Protein AF-A0A6H5GMT5-F1 (afdb_monomer_lite)

Structure (mmCIF, N/CA/C/O backbone):
data_AF-A0A6H5GMT5-F1
#
_entry.id   AF-A0A6H5GMT5-F1
#
loop_
_atom_site.group_PDB
_atom_site.id
_atom_site.type_symbol
_atom_site.label_atom_id
_atom_site.label_alt_id
_atom_site.label_comp_id
_atom_site.label_asym_id
_atom_site.label_entity_id
_atom_site.label_seq_id
_atom_site.pdbx_PDB_ins_code
_atom_site.Cartn_x
_atom_site.Cartn_y
_atom_site.Cartn_z
_atom_site.occupancy
_atom_site.B_iso_or_equiv
_atom_site.auth_seq_id
_atom_site.auth_comp_id
_atom_site.auth_asym_id
_atom_site.auth_atom_id
_atom_site.pdbx_PDB_model_num
ATOM 1 N N . MET A 1 1 ? 1.469 -3.043 -34.389 1.00 47.59 1 MET A N 1
ATOM 2 C CA . MET A 1 1 ? 0.231 -2.882 -33.605 1.00 47.59 1 MET A CA 1
ATOM 3 C C . MET A 1 1 ? -0.701 -4.024 -33.965 1.00 47.59 1 MET A C 1
ATOM 5 O O . MET A 1 1 ? -0.963 -4.166 -35.153 1.00 47.59 1 MET A O 1
ATOM 9 N N . PRO A 1 2 ? -1.105 -4.883 -33.019 1.00 49.75 2 PRO A N 1
ATOM 10 C CA . PRO A 1 2 ? -2.251 -5.768 -33.198 1.00 49.75 2 PRO A CA 1
ATOM 11 C C . PRO A 1 2 ? -3.494 -5.229 -32.464 1.00 49.75 2 PRO A C 1
ATOM 13 O O . PRO A 1 2 ? -3.384 -4.706 -31.357 1.00 49.75 2 PRO A O 1
ATOM 16 N N . ASP A 1 3 ? -4.644 -5.344 -33.127 1.00 41.81 3 ASP A N 1
ATOM 17 C CA . ASP A 1 3 ? -5.964 -4.835 -32.738 1.00 41.81 3 ASP A CA 1
ATOM 18 C C . ASP A 1 3 ? -6.585 -5.563 -31.532 1.00 41.81 3 ASP A C 1
ATOM 20 O O . ASP A 1 3 ? -6.566 -6.793 -31.451 1.00 41.81 3 ASP A O 1
ATOM 24 N N . SER A 1 4 ? -7.215 -4.798 -30.635 1.00 51.12 4 SER A N 1
ATOM 25 C CA . SER A 1 4 ? -8.078 -5.309 -29.560 1.00 51.12 4 SER A CA 1
ATOM 26 C C . SER A 1 4 ? -9.496 -5.586 -30.084 1.00 51.12 4 SER A C 1
ATOM 28 O O . SER A 1 4 ? -10.070 -4.714 -30.742 1.00 51.12 4 SER A O 1
ATOM 30 N N . PRO A 1 5 ? -10.123 -6.739 -29.779 1.00 55.88 5 PRO A N 1
ATOM 31 C CA . PRO A 1 5 ? -11.509 -6.981 -30.151 1.00 55.88 5 PRO A CA 1
ATOM 32 C C . PRO A 1 5 ? -12.461 -6.214 -29.226 1.00 55.88 5 PRO A C 1
ATOM 34 O O . PRO A 1 5 ? -12.438 -6.366 -28.005 1.00 55.88 5 PRO A O 1
ATOM 37 N N . VAL A 1 6 ? -13.339 -5.414 -29.831 1.00 50.62 6 VAL A N 1
ATOM 38 C CA . VAL A 1 6 ? -14.529 -4.870 -29.177 1.00 50.62 6 VAL A CA 1
ATOM 39 C C . VAL A 1 6 ? -15.575 -5.986 -29.084 1.00 50.62 6 VAL A C 1
ATOM 41 O O . VAL A 1 6 ? -15.997 -6.540 -30.097 1.00 50.62 6 VAL A O 1
ATOM 44 N N . SER A 1 7 ? -15.999 -6.337 -27.874 1.00 42.19 7 SER A N 1
ATOM 45 C CA . SER A 1 7 ? -17.214 -7.124 -27.659 1.00 42.19 7 SER A CA 1
ATOM 46 C C . SER A 1 7 ? -17.953 -6.527 -26.477 1.00 42.19 7 SER A C 1
ATOM 48 O O . SER A 1 7 ? -17.527 -6.644 -25.332 1.00 42.19 7 SER A O 1
ATOM 50 N N . GLY A 1 8 ? -19.033 -5.817 -26.790 1.00 46.25 8 GLY A N 1
ATOM 51 C CA . GLY A 1 8 ? -19.923 -5.239 -25.803 1.00 46.25 8 GLY A CA 1
ATOM 52 C C . GLY A 1 8 ? -20.865 -6.280 -25.209 1.00 46.25 8 GLY A C 1
ATOM 53 O O . GLY A 1 8 ? -21.468 -7.074 -25.927 1.00 46.25 8 GLY A O 1
ATOM 54 N N . SER A 1 9 ? -21.058 -6.179 -23.901 1.00 43.22 9 SER A N 1
ATOM 55 C CA . SER A 1 9 ? -22.304 -6.518 -23.223 1.00 43.22 9 SER A CA 1
ATOM 56 C C . SER A 1 9 ? -22.409 -5.638 -21.982 1.00 43.22 9 SER A C 1
ATOM 58 O O . SER A 1 9 ? -21.528 -5.638 -21.126 1.00 43.22 9 SER A O 1
ATOM 60 N N . GLN A 1 10 ? -23.465 -4.830 -21.946 1.00 50.28 10 GLN A N 1
ATOM 61 C CA . GLN A 1 10 ? -23.899 -4.042 -20.799 1.00 50.28 10 GLN A CA 1
ATOM 62 C C . GLN A 1 10 ? -24.094 -4.937 -19.573 1.00 50.28 10 GLN A C 1
ATOM 64 O O . GLN A 1 10 ? -24.980 -5.783 -19.572 1.00 50.28 10 GLN A O 1
ATOM 69 N N . GLU A 1 11 ? -23.348 -4.656 -18.513 1.00 43.97 11 GLU A N 1
ATOM 70 C CA . GLU A 1 11 ? -23.750 -4.950 -17.140 1.00 43.97 11 GLU A CA 1
ATOM 71 C C . GLU A 1 11 ? -23.956 -3.582 -16.468 1.00 43.97 11 GLU A C 1
ATOM 73 O O . GLU A 1 11 ? -23.027 -2.761 -16.467 1.00 43.97 11 GLU A O 1
ATOM 78 N N . PRO A 1 12 ? -25.153 -3.250 -15.951 1.00 47.12 12 PRO A N 1
ATOM 79 C CA . PRO A 1 12 ? -25.282 -2.085 -15.093 1.00 47.12 12 PRO A CA 1
ATOM 80 C C . PRO A 1 12 ? -24.414 -2.351 -13.862 1.00 47.12 12 PRO A C 1
ATOM 82 O O . PRO A 1 12 ? -24.651 -3.308 -13.133 1.00 47.12 12 PRO A O 1
ATOM 85 N N . ARG A 1 13 ? -23.394 -1.520 -13.629 1.00 45.81 13 ARG A N 1
ATOM 86 C CA . ARG A 1 13 ? -22.602 -1.538 -12.392 1.00 45.81 13 ARG A CA 1
ATOM 87 C C . ARG A 1 13 ? -23.497 -1.147 -11.211 1.00 45.81 13 ARG A C 1
ATOM 89 O O . ARG A 1 13 ? -23.441 -0.026 -10.723 1.00 45.81 13 ARG A O 1
ATOM 96 N N . SER A 1 14 ? -24.352 -2.056 -10.760 1.00 53.12 14 SER A N 1
ATOM 97 C CA . SER A 1 14 ? -25.117 -1.939 -9.524 1.00 53.12 14 SER A CA 1
ATOM 98 C C . SER A 1 14 ? -24.295 -2.515 -8.377 1.00 53.12 14 SER A C 1
ATOM 100 O O . SER A 1 14 ? -24.644 -3.543 -7.808 1.00 53.12 14 SER A O 1
ATOM 102 N N . GLN A 1 15 ? -23.179 -1.865 -8.062 1.00 51.62 15 GLN A N 1
ATOM 103 C CA . GLN A 1 15 ? -22.446 -2.077 -6.816 1.00 51.62 15 GLN A CA 1
ATOM 104 C C . GLN A 1 15 ? -21.905 -0.726 -6.331 1.00 51.62 15 GLN A C 1
ATOM 106 O O . GLN A 1 15 ? -20.709 -0.534 -6.146 1.00 51.62 15 GLN A O 1
ATOM 111 N N . LEU A 1 16 ? -22.809 0.235 -6.089 1.00 51.28 16 LEU A N 1
ATOM 112 C CA . LEU A 1 16 ? -22.618 1.038 -4.885 1.00 51.28 16 LEU A CA 1
ATOM 113 C C . LEU A 1 16 ? -22.746 0.033 -3.740 1.00 51.28 16 LEU A C 1
ATOM 115 O O . LEU A 1 16 ? -23.853 -0.408 -3.430 1.00 51.28 16 LEU A O 1
ATOM 119 N N . GLY A 1 17 ? -21.613 -0.399 -3.181 1.00 52.88 17 GLY A N 1
ATOM 120 C CA . GLY A 1 17 ? -21.615 -1.109 -1.909 1.00 52.88 17 GLY A CA 1
ATOM 121 C C . GLY A 1 17 ? -22.490 -0.332 -0.934 1.00 52.88 17 GLY A C 1
ATOM 122 O O . GLY A 1 17 ? -22.488 0.901 -0.960 1.00 52.88 17 GLY A O 1
ATOM 123 N N . VAL A 1 18 ? -23.289 -1.049 -0.142 1.00 57.00 18 VAL A N 1
ATOM 124 C CA . VAL A 1 18 ? -24.108 -0.457 0.918 1.00 57.00 18 VAL A CA 1
ATOM 125 C C . VAL A 1 18 ? -23.189 0.446 1.726 1.00 57.00 18 VAL A C 1
ATOM 127 O O . VAL A 1 18 ? -22.321 -0.040 2.450 1.00 57.00 18 VAL A O 1
ATOM 130 N N . MET A 1 19 ? -23.312 1.757 1.523 1.00 60.56 19 MET A N 1
ATOM 131 C CA . MET A 1 19 ? -22.512 2.716 2.258 1.00 60.56 19 MET A CA 1
ATOM 132 C C . MET A 1 19 ? -22.901 2.543 3.718 1.00 60.56 19 MET A C 1
ATOM 134 O O . MET A 1 19 ? -24.045 2.759 4.103 1.00 60.56 19 MET A O 1
ATOM 138 N N . THR A 1 20 ? -21.964 2.044 4.519 1.00 67.50 20 THR A N 1
ATOM 139 C CA . THR A 1 20 ? -22.172 1.790 5.951 1.00 67.50 20 THR A CA 1
ATOM 140 C C . THR A 1 20 ? -22.184 3.088 6.755 1.00 67.50 20 THR A C 1
ATOM 142 O O . THR A 1 20 ? -22.515 3.086 7.936 1.00 67.50 20 THR A O 1
ATOM 145 N N . SER A 1 21 ? -21.837 4.203 6.108 1.00 62.50 21 SER A N 1
ATOM 146 C CA . SER A 1 21 ? -22.000 5.547 6.637 1.00 62.50 21 SER A CA 1
ATOM 147 C C . SER A 1 21 ? -23.363 6.096 6.211 1.00 62.50 21 SER A C 1
ATOM 149 O O . SER A 1 21 ? -23.694 6.003 5.026 1.00 62.50 21 SER A O 1
ATOM 151 N N . PRO A 1 22 ? -24.142 6.686 7.135 1.00 75.56 22 PRO A N 1
ATOM 152 C CA . PRO A 1 22 ? -25.310 7.479 6.777 1.00 75.56 22 PRO A CA 1
ATOM 153 C C . PRO A 1 22 ? -24.956 8.497 5.680 1.00 75.56 22 PRO A C 1
ATOM 155 O O . PRO A 1 22 ? -23.816 8.981 5.663 1.00 75.56 22 PRO A O 1
ATOM 158 N N . PRO A 1 23 ? -25.892 8.845 4.777 1.00 68.19 23 PRO A N 1
ATOM 159 C CA . PRO A 1 23 ? -25.692 9.954 3.855 1.00 68.19 23 PRO A CA 1
ATOM 160 C C . PRO A 1 23 ? -25.284 11.182 4.665 1.00 68.19 23 PRO A C 1
ATOM 162 O O . PRO A 1 23 ? -25.975 11.554 5.613 1.00 68.19 23 PRO A O 1
ATOM 165 N N . ARG A 1 24 ? -24.141 11.784 4.335 1.00 67.06 24 ARG A N 1
ATOM 166 C CA . ARG A 1 24 ? -23.791 13.083 4.903 1.00 67.06 24 ARG A CA 1
ATOM 167 C C . ARG A 1 24 ? -24.759 14.086 4.286 1.00 67.06 24 ARG A C 1
ATOM 169 O O . ARG A 1 24 ? -24.677 14.337 3.085 1.00 67.06 24 ARG A O 1
ATOM 176 N N . GLU A 1 25 ? -25.696 14.600 5.076 1.00 69.25 25 GLU A N 1
ATOM 177 C CA . GLU A 1 25 ? -26.426 15.815 4.721 1.00 69.25 25 GLU A CA 1
ATOM 178 C C . GLU A 1 25 ? -25.385 16.940 4.732 1.00 69.25 25 GLU A C 1
ATOM 180 O O . GLU A 1 25 ? -24.964 17.421 5.780 1.00 69.25 25 GLU A O 1
ATOM 185 N N . LEU A 1 26 ? -24.834 17.240 3.553 1.00 67.75 26 LEU A N 1
ATOM 186 C CA . LEU A 1 26 ? -23.964 18.393 3.336 1.00 67.75 26 LEU A CA 1
ATOM 187 C C . LEU A 1 26 ? -24.869 19.629 3.361 1.00 67.75 26 LEU A C 1
ATOM 189 O O . LEU A 1 26 ? -25.270 20.134 2.315 1.00 67.75 26 LEU A O 1
ATOM 193 N N . ASP A 1 27 ? -25.261 20.048 4.565 1.00 66.62 27 ASP A N 1
ATOM 194 C CA . ASP A 1 27 ? -26.055 21.264 4.794 1.00 66.62 27 ASP A CA 1
ATOM 195 C C . ASP A 1 27 ? -25.277 22.532 4.416 1.00 66.62 27 ASP A C 1
ATOM 197 O O . ASP A 1 27 ? -25.859 23.595 4.189 1.00 66.62 27 ASP A O 1
ATOM 201 N N . GLU A 1 28 ? -23.956 22.408 4.307 1.00 70.56 28 GLU A N 1
ATOM 202 C CA . GLU A 1 28 ? -23.050 23.485 3.959 1.00 70.56 28 GLU A CA 1
ATOM 203 C C . GLU A 1 28 ? -22.540 23.294 2.523 1.00 70.56 28 GLU A C 1
ATOM 205 O O . GLU A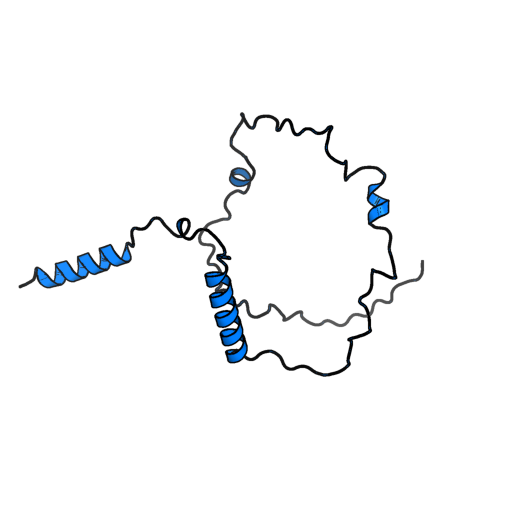 1 28 ? -22.152 22.180 2.142 1.00 70.56 28 GLU A O 1
ATOM 210 N N . PRO A 1 29 ? -22.551 24.356 1.688 1.00 77.00 29 PRO A N 1
ATOM 211 C CA . PRO A 1 29 ? -21.792 24.323 0.446 1.00 77.00 29 PRO A CA 1
ATOM 212 C C . PRO A 1 29 ? -20.339 23.996 0.795 1.00 77.00 29 PRO A C 1
ATOM 214 O O . PRO A 1 29 ? -19.864 24.402 1.854 1.00 77.00 29 PRO A O 1
ATOM 217 N N . PHE A 1 30 ? -19.648 23.262 -0.079 1.00 72.81 30 PHE A N 1
ATOM 218 C CA . PHE A 1 30 ? -18.226 22.982 0.115 1.00 72.81 30 PHE A CA 1
ATOM 219 C C . PHE A 1 30 ? -17.497 24.280 0.479 1.00 72.81 30 PHE A C 1
ATOM 221 O O . PHE A 1 30 ? -17.656 25.284 -0.223 1.00 72.81 30 PHE A O 1
ATOM 228 N N . GLU A 1 31 ? -16.761 24.256 1.591 1.00 67.50 31 GLU A N 1
ATOM 229 C CA . GLU A 1 31 ? -15.854 25.338 1.957 1.00 67.50 31 GLU A CA 1
ATOM 230 C C . GLU A 1 31 ? -14.926 25.597 0.763 1.00 67.50 31 GLU A C 1
ATOM 232 O O . GLU A 1 31 ? -14.482 24.654 0.100 1.00 67.50 31 GLU A O 1
ATOM 237 N N . ASP A 1 32 ? -14.701 26.871 0.436 1.00 69.62 32 ASP A N 1
ATOM 238 C CA . ASP A 1 32 ? -13.787 27.233 -0.642 1.00 69.62 32 ASP A CA 1
ATOM 239 C C . ASP A 1 32 ? -12.391 26.743 -0.249 1.00 69.62 32 ASP A C 1
ATOM 241 O O . ASP A 1 32 ? -11.772 27.256 0.684 1.00 69.62 32 ASP A O 1
ATOM 245 N N . GLU A 1 33 ? -11.911 25.713 -0.947 1.00 63.00 33 GLU A N 1
ATOM 246 C CA . GLU A 1 33 ? -10.628 25.052 -0.693 1.00 63.00 33 GLU A CA 1
ATOM 247 C C . GLU A 1 33 ? -9.453 26.045 -0.766 1.00 63.00 33 GLU A C 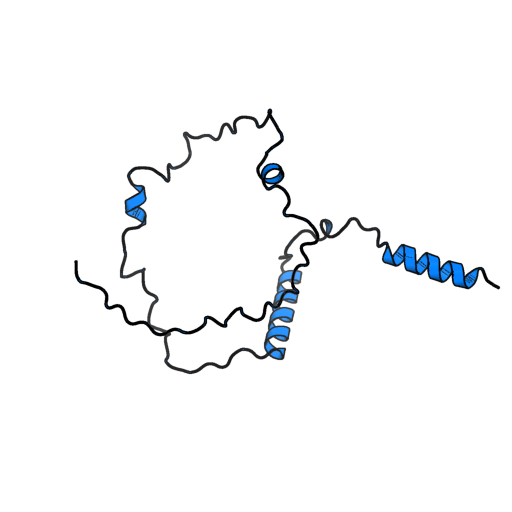1
ATOM 249 O O . GLU A 1 33 ? -8.373 25.768 -0.247 1.00 63.00 33 GLU A O 1
ATOM 254 N N . ALA A 1 34 ? -9.681 27.236 -1.337 1.00 65.06 34 ALA A N 1
ATOM 255 C CA . ALA A 1 34 ? -8.775 28.369 -1.263 1.00 65.06 34 ALA A CA 1
ATOM 256 C C . ALA A 1 34 ? -8.368 28.709 0.179 1.00 65.06 34 ALA A C 1
ATOM 258 O O . ALA A 1 34 ? -7.185 28.910 0.410 1.00 65.06 34 ALA A O 1
ATOM 259 N N . GLU A 1 35 ? -9.269 28.724 1.165 1.00 67.00 35 GLU A N 1
ATOM 260 C CA . GLU A 1 35 ? -8.906 29.073 2.551 1.00 67.00 35 GLU A CA 1
ATOM 261 C C . GLU A 1 35 ? -8.020 27.992 3.203 1.00 67.00 35 GLU A C 1
ATOM 263 O O . GLU A 1 35 ? -7.099 28.303 3.959 1.00 67.00 35 GLU A O 1
ATOM 268 N N . LEU A 1 36 ? -8.229 26.724 2.830 1.00 65.06 36 LEU A N 1
ATOM 269 C CA . LEU A 1 36 ? -7.450 25.576 3.306 1.00 65.06 36 LEU A CA 1
ATOM 270 C C . LEU A 1 36 ? -6.070 25.470 2.629 1.00 65.06 36 LEU A C 1
ATOM 272 O O . LEU A 1 36 ? -5.103 25.052 3.264 1.00 65.06 36 LEU A O 1
ATOM 276 N N . ILE A 1 37 ? -5.970 25.864 1.355 1.00 65.81 37 ILE A N 1
ATOM 277 C CA . ILE A 1 37 ? -4.746 25.808 0.532 1.00 65.81 37 ILE A CA 1
ATOM 278 C C . ILE A 1 37 ? -3.914 27.111 0.636 1.00 65.81 37 ILE A C 1
ATOM 280 O O . ILE A 1 37 ? -2.890 27.262 -0.026 1.00 65.81 37 ILE A O 1
ATOM 284 N N . GLY A 1 38 ? -4.275 28.043 1.529 1.00 58.97 38 GLY A N 1
ATOM 285 C CA . GLY A 1 38 ? -3.462 29.239 1.817 1.00 58.97 38 GLY A CA 1
ATOM 286 C C . GLY A 1 38 ? -3.870 30.503 1.051 1.00 58.97 38 GLY A C 1
ATOM 287 O O . GLY A 1 38 ? -3.076 31.417 0.847 1.00 58.97 38 GLY A O 1
ATOM 288 N N . GLY A 1 39 ? -5.124 30.589 0.634 1.00 61.03 39 GLY A N 1
ATOM 289 C CA . GLY A 1 39 ? -5.736 31.727 -0.038 1.00 61.03 39 GLY A CA 1
ATOM 290 C C . GLY A 1 39 ? -6.295 32.763 0.932 1.00 61.03 39 GLY A C 1
ATOM 291 O O . GLY A 1 39 ? -7.504 32.950 0.972 1.00 61.03 39 GLY A O 1
ATOM 292 N N . ALA A 1 40 ? -5.427 33.444 1.688 1.00 55.66 40 ALA A N 1
ATOM 293 C CA . ALA A 1 40 ? -5.722 34.751 2.304 1.00 55.66 40 ALA A CA 1
ATOM 294 C C . ALA A 1 40 ? -4.494 35.465 2.908 1.00 55.66 40 ALA A C 1
ATOM 296 O O . ALA A 1 40 ? -4.677 36.437 3.641 1.00 55.66 40 ALA A O 1
ATOM 297 N N . ASP A 1 41 ? -3.258 35.028 2.644 1.00 53.25 41 ASP A N 1
ATOM 298 C CA . ASP A 1 41 ? -2.083 35.776 3.096 1.00 53.25 41 ASP A CA 1
ATOM 299 C C . ASP A 1 41 ? -1.220 36.205 1.908 1.00 53.25 41 ASP A C 1
ATOM 301 O O . ASP A 1 41 ? -0.455 35.425 1.347 1.00 53.25 41 ASP A O 1
ATOM 305 N N . ASP A 1 42 ? -1.300 37.493 1.568 1.00 56.56 42 ASP A N 1
ATOM 306 C CA . ASP A 1 42 ? -0.315 38.178 0.722 1.00 56.56 42 ASP A CA 1
ATOM 307 C C . ASP A 1 42 ? 1.104 38.166 1.358 1.00 56.56 42 ASP A C 1
ATOM 309 O O . ASP A 1 42 ? 2.063 38.638 0.747 1.00 56.56 42 ASP A O 1
ATOM 313 N N . ASN A 1 43 ? 1.254 37.635 2.584 1.00 52.47 43 ASN A N 1
ATOM 314 C CA . ASN A 1 43 ? 2.513 37.296 3.256 1.00 52.47 43 ASN A CA 1
ATOM 315 C C . ASN A 1 43 ? 2.711 35.787 3.445 1.00 52.47 43 ASN A C 1
ATOM 317 O O . ASN A 1 43 ? 3.449 35.401 4.360 1.00 52.47 43 ASN A O 1
ATOM 321 N N . ALA A 1 44 ? 2.140 34.940 2.580 1.00 57.31 44 ALA A N 1
ATOM 322 C CA . ALA A 1 44 ? 2.739 33.637 2.330 1.00 57.31 44 ALA A CA 1
ATOM 323 C C . ALA A 1 44 ? 4.206 33.911 1.979 1.00 57.31 44 ALA A C 1
ATOM 325 O O . ALA A 1 44 ? 4.532 34.358 0.876 1.00 57.31 44 ALA A O 1
ATOM 326 N N . GLN A 1 45 ? 5.081 33.777 2.984 1.00 57.09 45 GLN A N 1
ATOM 327 C CA . GLN A 1 45 ? 6.517 33.821 2.786 1.00 57.09 45 GLN A CA 1
ATOM 328 C C . GLN A 1 45 ? 6.759 32.890 1.604 1.00 57.09 45 GLN A C 1
ATOM 330 O O . GLN A 1 45 ? 6.172 31.801 1.618 1.00 57.09 45 GLN A O 1
ATOM 335 N N . PRO A 1 46 ? 7.536 33.294 0.580 1.00 56.62 46 PRO A N 1
ATOM 336 C CA . PRO A 1 46 ? 7.998 32.313 -0.382 1.00 56.62 46 PRO A CA 1
ATOM 337 C C . PRO A 1 46 ? 8.555 31.199 0.485 1.00 56.62 46 PRO A C 1
ATOM 339 O O . PRO A 1 46 ? 9.399 31.463 1.350 1.00 56.62 46 PRO A O 1
ATOM 342 N N . ILE A 1 47 ? 7.951 30.018 0.389 1.00 58.31 47 ILE A N 1
ATOM 343 C CA . ILE A 1 47 ? 8.523 28.863 1.033 1.00 58.31 47 ILE A CA 1
ATOM 344 C C . ILE A 1 47 ? 9.848 28.773 0.290 1.00 58.31 47 ILE A C 1
ATOM 346 O O . ILE A 1 47 ? 9.884 28.436 -0.889 1.00 58.31 47 ILE A O 1
ATOM 350 N N . ASP A 1 48 ? 10.911 29.260 0.929 1.00 53.12 48 ASP A N 1
ATOM 351 C CA . ASP A 1 48 ? 12.295 29.039 0.537 1.00 53.12 48 ASP A CA 1
ATOM 352 C C . ASP A 1 48 ? 12.522 27.560 0.858 1.00 53.12 48 ASP A C 1
ATOM 354 O O . ASP A 1 48 ? 13.224 27.184 1.794 1.00 53.12 48 ASP A O 1
ATOM 358 N N . GLU A 1 49 ? 11.738 26.718 0.177 1.00 55.56 49 GLU A N 1
ATOM 359 C CA . GLU A 1 49 ? 11.990 25.310 0.034 1.00 55.56 49 GLU A CA 1
ATOM 360 C C . GLU A 1 49 ? 13.369 25.299 -0.579 1.00 55.56 49 GLU A C 1
ATOM 362 O O . GLU A 1 49 ? 13.641 26.009 -1.548 1.00 55.56 49 GLU A O 1
ATOM 367 N N . GLU A 1 50 ? 14.272 24.569 0.049 1.00 54.31 50 GLU A N 1
ATOM 368 C CA . GLU A 1 50 ? 15.589 24.296 -0.481 1.00 54.31 50 GLU A CA 1
ATOM 369 C C . GLU A 1 50 ? 15.405 23.502 -1.793 1.00 54.31 50 GLU A C 1
ATOM 371 O O . GLU A 1 50 ? 15.691 22.311 -1.858 1.00 54.31 50 GLU A O 1
ATOM 376 N N . GLU A 1 51 ? 14.933 24.156 -2.864 1.00 56.03 51 GLU A N 1
ATOM 377 C CA . GLU A 1 51 ? 14.720 23.626 -4.218 1.00 56.03 51 GLU A CA 1
ATOM 378 C C . GLU A 1 51 ? 16.033 23.052 -4.789 1.00 56.03 51 GLU A C 1
ATOM 380 O O . GLU A 1 51 ? 16.042 22.398 -5.827 1.00 56.03 51 GLU A O 1
ATOM 385 N N . GLY A 1 52 ? 17.164 23.293 -4.111 1.00 59.84 52 GLY A N 1
ATOM 386 C CA . GLY A 1 52 ? 18.481 22.763 -4.436 1.00 59.84 52 GLY A CA 1
ATOM 387 C C . GLY A 1 52 ? 18.925 21.492 -3.697 1.00 59.84 52 GLY A C 1
ATOM 388 O O . GLY A 1 52 ? 19.952 20.955 -4.109 1.00 59.84 52 GLY A O 1
ATOM 389 N N . ASP A 1 53 ? 18.237 21.020 -2.642 1.00 76.81 53 ASP A N 1
ATOM 390 C CA . ASP A 1 53 ? 18.642 19.813 -1.870 1.00 76.81 53 ASP A CA 1
ATOM 391 C C . ASP A 1 53 ? 17.653 18.628 -1.986 1.00 76.81 53 ASP A C 1
ATOM 393 O O . ASP A 1 53 ? 17.949 17.512 -1.563 1.00 76.81 53 ASP A O 1
ATOM 397 N N . GLY A 1 54 ? 16.481 18.835 -2.599 1.00 83.88 54 GLY A N 1
ATOM 398 C CA . GLY A 1 54 ? 15.539 17.763 -2.950 1.00 83.88 54 GLY A CA 1
ATOM 399 C C . GLY A 1 54 ? 15.892 17.023 -4.251 1.00 83.88 54 GLY A C 1
ATOM 400 O O . GLY A 1 54 ? 16.659 17.508 -5.082 1.00 83.88 54 GLY A O 1
ATOM 401 N N . GLU A 1 55 ? 15.306 15.838 -4.461 1.00 85.44 55 GLU A N 1
ATOM 402 C CA . GLU A 1 55 ? 15.381 15.126 -5.746 1.00 85.44 55 GLU A CA 1
ATOM 403 C C . GLU A 1 55 ? 14.313 15.650 -6.725 1.00 85.44 55 GLU A C 1
ATOM 405 O O . GLU A 1 55 ? 13.132 15.721 -6.390 1.00 85.44 55 GLU A O 1
ATOM 410 N N . GLU A 1 56 ? 14.716 15.976 -7.957 1.00 88.31 56 GLU A N 1
ATOM 411 C CA . GLU A 1 56 ? 13.799 16.366 -9.037 1.00 88.31 56 GLU A CA 1
ATOM 412 C C . GLU A 1 56 ? 13.059 15.134 -9.595 1.00 88.31 56 GLU A C 1
ATOM 414 O O . GLU A 1 56 ? 13.650 14.301 -10.288 1.00 88.31 56 GLU A O 1
ATOM 419 N N . LEU A 1 57 ? 11.758 15.021 -9.308 1.00 91.62 57 LEU A N 1
ATOM 420 C CA . LEU A 1 57 ? 10.913 13.890 -9.719 1.00 91.62 57 LEU A CA 1
ATOM 421 C C . LEU A 1 57 ? 10.368 14.013 -11.155 1.00 91.62 57 LEU A C 1
ATOM 423 O O . LEU A 1 57 ? 9.930 13.014 -11.729 1.00 91.62 57 LEU A O 1
ATOM 427 N N . PHE A 1 58 ? 10.387 15.211 -11.749 1.00 88.88 58 PHE A N 1
ATOM 428 C CA . PHE A 1 58 ? 9.779 15.518 -13.051 1.00 88.88 58 PHE A CA 1
ATOM 429 C C . PHE A 1 58 ? 10.812 15.809 -14.153 1.00 88.88 58 PHE A C 1
ATOM 431 O O . PHE A 1 58 ? 10.535 16.533 -15.112 1.00 88.88 58 PHE A O 1
ATOM 438 N N . GLY A 1 59 ? 12.009 15.230 -14.038 1.00 88.81 59 GLY A N 1
ATOM 439 C CA . GLY A 1 59 ? 13.065 15.322 -15.047 1.00 88.81 59 GLY A CA 1
ATOM 440 C C . GLY A 1 59 ? 13.003 14.245 -16.140 1.00 88.81 59 GLY A C 1
ATOM 441 O O . GLY A 1 59 ? 12.139 13.369 -16.159 1.00 88.81 59 GLY A O 1
ATOM 442 N N . ASP A 1 60 ? 14.004 14.257 -17.023 1.00 92.00 60 ASP A N 1
ATOM 443 C CA . ASP A 1 60 ? 14.116 13.341 -18.173 1.00 92.00 60 ASP A CA 1
ATOM 444 C C . ASP A 1 60 ? 14.137 11.843 -17.794 1.00 92.00 60 ASP A C 1
ATOM 446 O O . ASP A 1 60 ? 13.820 10.985 -18.616 1.00 92.00 60 ASP A O 1
ATOM 450 N N . ASN A 1 61 ? 14.521 11.502 -16.557 1.00 93.00 61 ASN A N 1
ATOM 451 C CA . ASN A 1 61 ? 14.601 10.115 -16.083 1.00 93.00 61 ASN A CA 1
ATOM 452 C C . ASN A 1 61 ? 13.289 9.591 -15.469 1.00 93.00 61 ASN A C 1
ATOM 454 O O . ASN A 1 61 ? 13.236 8.425 -15.086 1.00 93.00 61 ASN A O 1
ATOM 458 N N . MET A 1 62 ? 12.226 10.399 -15.408 1.00 95.44 62 MET A N 1
ATOM 459 C CA . MET A 1 62 ? 10.929 9.980 -14.863 1.00 95.44 62 MET A CA 1
ATOM 460 C C . MET A 1 62 ? 10.400 8.710 -15.553 1.00 95.44 62 MET A C 1
ATOM 462 O O . MET A 1 62 ? 9.885 7.805 -14.903 1.00 95.44 62 MET A O 1
ATOM 466 N N . GLU A 1 63 ? 10.573 8.588 -16.873 1.00 94.44 63 GLU A N 1
ATOM 467 C CA . GLU A 1 63 ? 10.097 7.430 -17.645 1.00 94.44 63 GLU A CA 1
ATOM 468 C C . GLU A 1 63 ? 10.750 6.102 -17.222 1.00 94.44 63 GLU A C 1
ATOM 470 O O . GLU A 1 63 ? 10.177 5.030 -17.436 1.00 94.44 63 GLU A O 1
ATOM 475 N N . ALA A 1 64 ? 11.943 6.146 -16.617 1.00 95.56 64 ALA A N 1
ATOM 476 C CA . ALA A 1 64 ? 12.660 4.950 -16.196 1.00 95.56 64 ALA A CA 1
ATOM 477 C C . ALA A 1 64 ? 11.930 4.184 -15.080 1.00 95.56 64 ALA A C 1
ATOM 479 O O . ALA A 1 64 ? 12.083 2.957 -15.009 1.00 95.56 64 ALA A O 1
ATOM 480 N N . ASP A 1 65 ? 11.124 4.874 -14.272 1.00 94.62 65 ASP A N 1
ATOM 481 C CA . ASP A 1 65 ? 10.388 4.301 -13.140 1.00 94.62 65 ASP A CA 1
ATOM 482 C C . ASP A 1 65 ? 9.097 3.603 -13.578 1.00 94.62 65 ASP A C 1
ATOM 484 O O . ASP A 1 65 ? 8.655 2.644 -12.951 1.00 94.62 65 ASP A O 1
ATOM 488 N N . TYR A 1 66 ? 8.529 4.016 -14.712 1.00 94.94 66 TYR A N 1
ATOM 489 C CA . TYR A 1 66 ? 7.282 3.465 -15.254 1.00 94.94 66 TYR A CA 1
ATOM 490 C C . TYR A 1 66 ? 7.497 2.299 -16.228 1.00 94.94 66 TYR A C 1
ATOM 492 O O . TYR A 1 66 ? 6.551 1.830 -16.868 1.00 94.94 66 TYR A O 1
ATOM 500 N N . ARG A 1 67 ? 8.738 1.823 -16.391 1.00 95.81 67 ARG A N 1
ATOM 501 C CA . ARG A 1 67 ? 9.023 0.680 -17.269 1.00 95.81 67 ARG A CA 1
ATOM 502 C C . ARG A 1 67 ? 8.327 -0.581 -16.740 1.00 95.81 67 ARG A C 1
ATOM 504 O O . ARG A 1 67 ? 8.446 -0.875 -15.553 1.00 95.81 67 ARG A O 1
ATOM 511 N N . PRO A 1 68 ? 7.676 -1.373 -17.609 1.00 96.50 68 PRO A N 1
ATOM 512 C CA . PRO A 1 68 ? 7.016 -2.601 -17.184 1.00 96.50 68 PRO A CA 1
ATOM 513 C C . PRO A 1 68 ? 8.039 -3.618 -16.670 1.00 96.50 68 PRO A C 1
ATOM 515 O O . PRO A 1 68 ? 9.089 -3.829 -17.290 1.00 96.50 68 PRO A O 1
ATOM 518 N N . ASN A 1 69 ? 7.704 -4.296 -15.576 1.00 96.38 69 ASN A N 1
ATOM 519 C CA . ASN A 1 69 ? 8.484 -5.381 -15.002 1.00 96.38 69 ASN A CA 1
ATOM 520 C C . ASN A 1 69 ? 7.592 -6.621 -14.816 1.00 96.38 69 ASN A C 1
ATOM 522 O O . ASN A 1 69 ? 7.077 -6.857 -13.725 1.00 96.38 69 ASN A O 1
ATOM 526 N N . PRO A 1 70 ? 7.455 -7.486 -15.842 1.00 94.75 70 PRO A N 1
ATOM 527 C CA . PRO A 1 70 ? 6.484 -8.584 -15.835 1.00 94.75 70 PRO A CA 1
ATOM 528 C C . PRO A 1 70 ? 6.599 -9.579 -14.671 1.00 94.75 70 PRO A C 1
ATOM 530 O O . PRO A 1 70 ? 5.653 -10.324 -14.427 1.00 94.75 70 PRO A O 1
ATOM 533 N N . VAL A 1 71 ? 7.754 -9.629 -13.999 1.00 94.31 71 VAL A N 1
ATOM 534 C CA . VAL A 1 71 ? 7.991 -10.483 -12.825 1.00 94.31 71 VAL A CA 1
ATOM 535 C C . VAL A 1 71 ? 7.359 -9.893 -11.561 1.00 94.31 71 VAL A C 1
ATOM 537 O O . VAL A 1 71 ? 6.936 -10.653 -10.700 1.00 94.31 71 VAL A O 1
ATOM 540 N N . LEU A 1 72 ? 7.297 -8.563 -11.445 1.00 96.00 72 LEU A N 1
ATOM 541 C CA . LEU A 1 72 ? 6.735 -7.850 -10.289 1.00 96.00 72 LEU A CA 1
ATOM 542 C C . LEU A 1 72 ? 5.340 -7.272 -10.561 1.00 96.00 72 LEU A C 1
ATOM 544 O O . LEU A 1 72 ? 4.607 -6.979 -9.624 1.00 96.00 72 LEU A O 1
ATOM 548 N N . ASP A 1 73 ? 4.951 -7.157 -11.831 1.00 96.50 73 ASP A N 1
ATOM 549 C CA . ASP A 1 73 ? 3.647 -6.629 -12.253 1.00 96.50 73 ASP A CA 1
ATOM 550 C C . ASP A 1 73 ? 2.497 -7.636 -12.048 1.00 96.50 73 ASP A C 1
ATOM 552 O O . ASP A 1 73 ? 1.354 -7.376 -12.432 1.00 96.50 73 ASP A O 1
ATOM 556 N N . ARG A 1 74 ? 2.789 -8.825 -11.510 1.00 94.12 74 ARG A N 1
ATOM 557 C CA . ARG A 1 74 ? 1.822 -9.898 -11.270 1.00 94.12 74 ARG A CA 1
ATOM 558 C C . ARG A 1 74 ? 1.965 -10.413 -9.849 1.00 94.12 74 ARG A C 1
ATOM 560 O O . ARG A 1 74 ? 3.077 -10.548 -9.346 1.00 94.12 74 ARG A O 1
ATOM 567 N N . TYR A 1 75 ? 0.830 -10.732 -9.235 1.00 94.31 75 TYR A N 1
ATOM 568 C CA . TYR A 1 75 ? 0.827 -11.469 -7.980 1.00 94.31 75 TYR A CA 1
ATOM 569 C C . TYR A 1 75 ? 1.447 -12.856 -8.164 1.00 94.31 75 TYR A C 1
ATOM 571 O O . TYR A 1 75 ? 1.419 -13.436 -9.251 1.00 94.31 75 TYR A O 1
ATOM 579 N N . ASP A 1 76 ? 2.007 -13.354 -7.071 1.00 93.38 76 ASP A N 1
ATOM 580 C CA . ASP A 1 76 ? 2.519 -14.712 -6.945 1.00 93.38 76 ASP A CA 1
ATOM 581 C C . ASP A 1 76 ? 1.352 -15.712 -6.877 1.00 93.38 76 ASP A C 1
ATOM 583 O O . ASP A 1 76 ? 0.310 -15.409 -6.295 1.00 93.38 76 ASP A O 1
ATOM 587 N N . ASP A 1 77 ? 1.521 -16.889 -7.475 1.00 93.94 77 ASP A N 1
ATOM 588 C CA . ASP A 1 77 ? 0.484 -17.916 -7.602 1.00 93.94 77 ASP A CA 1
ATOM 589 C C . ASP A 1 77 ? 0.518 -18.979 -6.493 1.00 93.94 77 ASP A C 1
ATOM 591 O O . ASP A 1 77 ? -0.388 -19.807 -6.418 1.00 93.94 77 ASP A O 1
ATOM 595 N N . ARG A 1 78 ? 1.524 -18.952 -5.609 1.00 94.06 78 ARG A N 1
ATOM 596 C CA . ARG A 1 78 ? 1.764 -20.013 -4.610 1.00 94.06 78 ARG A CA 1
ATOM 597 C C . ARG A 1 78 ? 0.586 -20.343 -3.691 1.00 94.06 78 ARG A C 1
ATOM 599 O O . ARG A 1 78 ? 0.437 -21.510 -3.339 1.00 94.06 78 ARG A O 1
ATOM 606 N N . ASP A 1 79 ? -0.199 -19.342 -3.301 1.00 92.50 79 ASP A N 1
ATOM 607 C CA . ASP A 1 79 ? -1.289 -19.476 -2.322 1.00 92.50 79 ASP A CA 1
ATOM 608 C C . ASP A 1 79 ? -2.674 -19.239 -2.9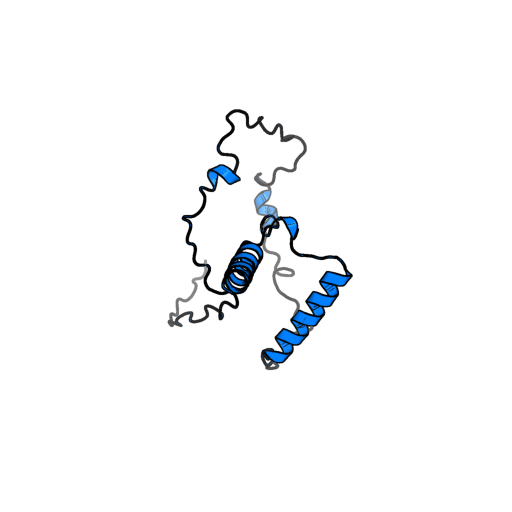57 1.00 92.50 79 ASP A C 1
ATOM 610 O O . ASP A 1 79 ? -3.629 -18.908 -2.258 1.00 92.50 79 ASP A O 1
ATOM 614 N N . LEU A 1 80 ? -2.782 -19.354 -4.285 1.00 92.88 80 LEU A N 1
ATOM 615 C CA . LEU A 1 80 ? -4.059 -19.237 -4.985 1.00 92.88 80 LEU A CA 1
ATOM 616 C C . LEU A 1 80 ? -4.754 -20.600 -5.059 1.00 92.88 80 LEU A C 1
ATOM 618 O O . LEU A 1 80 ? -4.170 -21.584 -5.518 1.00 92.88 80 LEU A O 1
ATOM 622 N N . ASP A 1 81 ? -6.016 -20.628 -4.643 1.00 93.31 81 ASP A N 1
ATOM 623 C CA . ASP A 1 81 ? -6.930 -21.751 -4.817 1.00 93.31 81 ASP A CA 1
ATOM 624 C C . ASP A 1 81 ? -8.176 -21.322 -5.612 1.00 93.31 81 ASP A C 1
ATOM 626 O O . ASP A 1 81 ? -8.388 -20.140 -5.889 1.00 93.31 81 ASP A O 1
ATOM 630 N N . ASP A 1 82 ? -8.965 -22.314 -6.021 1.00 95.31 82 ASP A N 1
ATOM 631 C CA . ASP A 1 82 ? -10.231 -22.126 -6.736 1.00 95.31 82 ASP A CA 1
ATOM 632 C C . ASP A 1 82 ? -11.440 -22.355 -5.798 1.00 95.31 82 ASP A C 1
ATOM 634 O O . ASP A 1 82 ? -12.510 -22.764 -6.256 1.00 95.31 82 ASP A O 1
ATOM 638 N N . GLU A 1 83 ? -11.273 -22.194 -4.478 1.00 97.00 83 GLU A N 1
ATOM 639 C CA . GLU A 1 83 ? -12.343 -22.440 -3.504 1.00 97.00 83 GLU A CA 1
ATOM 640 C C . GLU A 1 83 ? -13.301 -21.240 -3.397 1.00 97.00 83 GLU A C 1
ATOM 642 O O . GLU A 1 83 ? -12.909 -20.074 -3.475 1.00 97.00 83 GLU A O 1
ATOM 647 N N . ASP A 1 84 ? -14.592 -21.526 -3.206 1.00 94.62 84 ASP A N 1
ATOM 648 C CA . ASP A 1 84 ? -15.605 -20.497 -2.976 1.00 94.62 84 ASP A CA 1
ATOM 649 C C . ASP A 1 84 ? -15.654 -20.134 -1.485 1.00 94.62 84 ASP A C 1
ATOM 651 O O . ASP A 1 84 ? -15.900 -20.989 -0.630 1.00 94.62 84 ASP A O 1
ATOM 655 N N . TYR A 1 85 ? -15.480 -18.850 -1.176 1.00 93.75 85 TYR A N 1
ATOM 656 C CA . TYR A 1 85 ? -15.514 -18.333 0.191 1.00 93.75 85 TYR A CA 1
ATOM 657 C C . TYR A 1 85 ? -16.794 -17.541 0.464 1.00 93.75 85 TYR A C 1
ATOM 659 O O . TYR A 1 85 ? -17.189 -16.665 -0.310 1.00 93.75 85 TYR A O 1
ATOM 667 N N . ASP A 1 86 ? -17.417 -17.812 1.611 1.00 95.19 86 ASP A N 1
ATOM 668 C CA . ASP A 1 86 ? -18.563 -17.043 2.085 1.00 95.19 86 ASP A CA 1
ATOM 669 C C . ASP A 1 86 ? -18.137 -15.648 2.569 1.00 95.19 86 ASP A C 1
ATOM 671 O O . ASP A 1 86 ? -17.051 -15.440 3.117 1.00 95.19 86 ASP A O 1
ATOM 675 N N . ASN A 1 87 ? -19.029 -14.671 2.403 1.00 94.75 87 ASN A N 1
ATOM 676 C CA . ASN A 1 87 ? -18.828 -13.340 2.972 1.00 94.75 87 ASN A CA 1
ATOM 677 C C . ASN A 1 87 ? -18.994 -13.366 4.498 1.00 94.75 87 ASN A C 1
ATOM 679 O O . ASN A 1 87 ? -19.774 -14.149 5.036 1.00 94.75 87 ASN A O 1
ATOM 683 N N . ILE A 1 88 ? -18.314 -12.446 5.187 1.00 94.62 88 ILE A N 1
ATOM 684 C CA . ILE A 1 88 ? -18.450 -12.282 6.639 1.00 94.62 88 ILE A CA 1
ATOM 685 C C . ILE A 1 88 ? -19.889 -11.899 7.025 1.00 94.62 88 ILE A C 1
ATOM 687 O O . ILE A 1 88 ? -20.474 -10.981 6.439 1.00 94.62 88 ILE A O 1
ATOM 691 N N . ASP A 1 89 ? -20.453 -12.579 8.027 1.00 95.44 89 ASP A N 1
ATOM 692 C CA . ASP A 1 89 ? -21.759 -12.220 8.582 1.00 95.44 89 ASP A CA 1
ATOM 693 C C . ASP A 1 89 ? -21.689 -10.901 9.374 1.00 95.44 89 ASP A C 1
ATOM 695 O O . ASP A 1 89 ? -20.637 -10.467 9.849 1.00 95.44 89 ASP A O 1
ATOM 699 N N . VAL A 1 90 ? -22.835 -10.245 9.554 1.00 95.94 90 VAL A N 1
ATOM 700 C CA . VAL A 1 90 ? -22.946 -8.995 10.314 1.00 95.94 90 VAL A CA 1
ATOM 701 C C . VAL A 1 90 ? -22.498 -9.182 11.765 1.00 95.94 90 VAL A C 1
ATOM 703 O O . VAL A 1 90 ? -21.848 -8.289 12.314 1.00 95.94 90 VAL A O 1
ATOM 706 N N . ALA A 1 91 ? -22.826 -10.320 12.385 1.00 96.12 91 ALA A N 1
ATOM 707 C CA . ALA A 1 91 ? -22.418 -10.605 13.757 1.00 96.12 91 ALA A CA 1
ATOM 708 C C . ALA A 1 91 ? -20.893 -10.752 13.872 1.00 96.12 91 ALA A C 1
ATOM 710 O O . ALA A 1 91 ? -20.280 -10.146 14.754 1.00 96.12 91 ALA A O 1
ATOM 711 N N . ASP A 1 92 ? -20.281 -11.485 12.942 1.00 96.88 92 ASP A N 1
ATOM 712 C CA . ASP A 1 92 ? -18.832 -11.696 12.900 1.00 96.88 92 ASP A CA 1
ATOM 713 C C . ASP A 1 92 ? -18.082 -10.394 12.618 1.00 96.88 92 ASP A C 1
ATOM 715 O O . ASP A 1 92 ? -17.057 -10.110 13.244 1.00 96.88 92 ASP A O 1
ATOM 719 N N . ARG A 1 93 ? -18.632 -9.545 11.741 1.00 96.12 93 ARG A N 1
ATOM 720 C CA . ARG A 1 93 ? -18.093 -8.207 11.495 1.00 96.12 93 ARG A CA 1
ATOM 721 C C . ARG A 1 93 ? -18.087 -7.368 12.772 1.00 96.12 93 ARG A C 1
ATOM 723 O O . ARG A 1 93 ? -17.054 -6.794 13.107 1.00 96.12 93 ARG A O 1
ATOM 730 N N . LEU A 1 94 ? -19.203 -7.322 13.502 1.00 96.81 94 LEU A N 1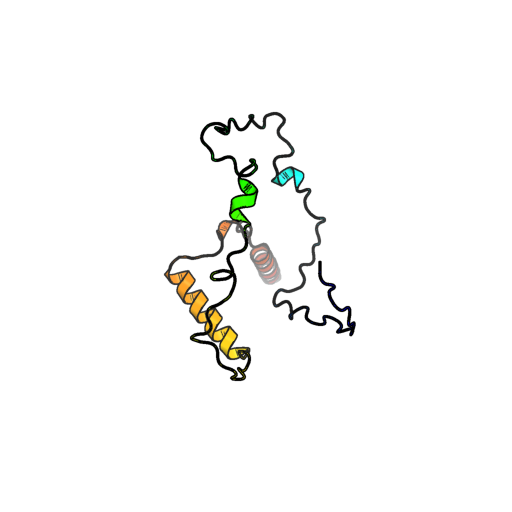
ATOM 731 C CA . LEU A 1 94 ? -19.295 -6.562 14.753 1.00 96.81 94 LEU A CA 1
ATOM 732 C C . LEU A 1 94 ? -18.294 -7.078 15.798 1.00 96.81 94 LEU A C 1
ATOM 734 O O . LEU A 1 94 ? -17.638 -6.286 16.471 1.00 96.81 94 LEU A O 1
ATOM 738 N N . ALA A 1 95 ? -18.141 -8.399 15.911 1.00 97.56 95 ALA A N 1
ATOM 739 C CA . ALA A 1 95 ? -17.173 -9.003 16.820 1.00 97.56 95 ALA A CA 1
ATOM 740 C C . ALA A 1 95 ? -15.725 -8.623 16.456 1.00 97.56 95 ALA A C 1
ATOM 742 O O . ALA A 1 95 ? -14.944 -8.257 17.339 1.00 97.56 95 ALA A O 1
ATOM 743 N N . ALA A 1 96 ? -15.375 -8.656 15.166 1.00 96.56 96 ALA A N 1
ATOM 744 C CA . ALA A 1 96 ? -14.061 -8.239 14.682 1.00 96.56 96 ALA A CA 1
ATOM 745 C C . ALA A 1 96 ? -13.798 -6.747 14.951 1.00 96.56 96 ALA A C 1
ATOM 747 O O . ALA A 1 96 ? -12.727 -6.386 15.438 1.00 96.56 96 ALA A O 1
ATOM 748 N N . GLU A 1 97 ? -14.783 -5.884 14.699 1.00 95.25 97 GLU A N 1
ATOM 749 C CA . GLU A 1 97 ? -14.695 -4.444 14.961 1.00 95.25 97 GLU A CA 1
ATOM 750 C C . GLU A 1 97 ? -14.489 -4.144 16.451 1.00 95.25 97 GLU A C 1
ATOM 752 O O . GLU A 1 97 ? -13.608 -3.360 16.801 1.00 95.25 97 GLU A O 1
ATOM 757 N N . MET A 1 98 ? -15.232 -4.809 17.341 1.00 96.25 98 MET A N 1
ATOM 758 C CA . MET A 1 98 ? -15.056 -4.655 18.788 1.00 96.25 98 MET A CA 1
ATOM 759 C C . MET A 1 98 ? -13.651 -5.072 19.247 1.00 96.25 98 MET A C 1
ATOM 761 O O . MET A 1 98 ? -13.035 -4.372 20.051 1.00 96.25 98 MET A O 1
ATOM 765 N N . ALA A 1 99 ? -13.114 -6.174 18.712 1.00 96.31 99 ALA A N 1
ATOM 766 C CA . ALA A 1 99 ? -11.766 -6.636 19.042 1.00 96.31 99 ALA A CA 1
ATOM 767 C C . ALA A 1 99 ? -10.677 -5.660 18.558 1.00 96.31 99 ALA A C 1
ATOM 769 O O . ALA A 1 99 ? -9.697 -5.406 19.267 1.00 96.31 99 ALA A O 1
ATOM 770 N N . LEU A 1 100 ? -10.851 -5.087 17.363 1.00 93.69 100 LEU A N 1
ATOM 771 C CA . LEU A 1 100 ? -9.953 -4.064 16.825 1.00 93.69 100 LEU A CA 1
ATOM 772 C C . LEU A 1 100 ? -10.027 -2.763 17.634 1.00 93.69 100 LEU A C 1
ATOM 774 O O . LEU A 1 100 ? -8.982 -2.194 17.942 1.00 93.69 100 LEU A O 1
ATOM 778 N N . GLN A 1 101 ? -11.227 -2.340 18.040 1.00 91.56 101 GLN A N 1
ATOM 779 C CA . GLN A 1 101 ? -11.437 -1.159 18.879 1.00 91.56 101 GLN A CA 1
ATOM 780 C C . GLN A 1 101 ? -10.730 -1.302 20.232 1.00 91.56 101 GLN A C 1
ATOM 782 O O . GLN A 1 101 ? -9.978 -0.417 20.636 1.00 91.56 101 GLN A O 1
ATOM 787 N N . GLU A 1 102 ? -10.906 -2.439 20.909 1.00 94.06 102 GLU A N 1
ATOM 788 C CA . GLU A 1 102 ? -10.238 -2.703 22.186 1.00 94.06 102 GLU A CA 1
ATOM 789 C C . GLU A 1 102 ? -8.707 -2.686 22.030 1.00 94.06 102 GLU A C 1
ATOM 791 O O . GLU A 1 102 ? -7.981 -2.159 22.879 1.00 94.06 102 GLU A O 1
ATOM 796 N N . ARG A 1 103 ? -8.195 -3.243 20.921 1.00 94.25 103 ARG A N 1
ATOM 797 C CA . ARG A 1 103 ? -6.765 -3.189 20.599 1.00 94.25 103 ARG A CA 1
ATOM 798 C C . ARG A 1 103 ? -6.274 -1.764 20.420 1.00 94.25 103 ARG A C 1
ATOM 800 O O . ARG A 1 103 ? -5.258 -1.399 21.010 1.00 94.25 103 ARG A O 1
ATOM 807 N N . ASP A 1 104 ? -6.974 -0.982 19.618 1.00 90.69 104 ASP A N 1
ATOM 808 C CA . ASP A 1 104 ? -6.567 0.375 19.285 1.00 90.69 104 ASP A CA 1
ATOM 809 C C . ASP A 1 104 ? -6.621 1.295 20.517 1.00 90.69 104 ASP A C 1
ATOM 811 O O . ASP A 1 104 ? -5.720 2.113 20.709 1.00 90.69 104 ASP A O 1
ATOM 815 N N . GLU A 1 105 ? -7.583 1.096 21.423 1.00 88.56 105 GLU A N 1
ATOM 816 C CA . GLU A 1 105 ? -7.635 1.782 22.720 1.00 88.56 105 GLU A CA 1
ATOM 817 C C . GLU A 1 105 ? -6.440 1.446 23.615 1.00 88.56 105 GLU A C 1
ATOM 819 O O . GLU A 1 105 ? -5.827 2.348 24.194 1.00 88.56 105 GLU A O 1
ATOM 824 N N . ARG A 1 106 ? -6.089 0.159 23.710 1.00 91.06 106 ARG A N 1
ATOM 825 C CA . ARG A 1 106 ? -4.965 -0.326 24.523 1.00 91.06 106 ARG A CA 1
ATOM 826 C C . ARG A 1 106 ? -3.619 0.156 23.996 1.00 91.06 106 ARG A C 1
ATOM 828 O O . ARG A 1 106 ? -2.732 0.481 24.778 1.00 91.06 106 ARG A O 1
ATOM 835 N N . GLU A 1 107 ? -3.468 0.186 22.677 1.00 93.31 107 GLU A N 1
ATOM 836 C CA . GLU A 1 107 ? -2.232 0.580 21.996 1.00 93.31 107 GLU A CA 1
ATOM 837 C C . GLU A 1 107 ? -2.160 2.092 21.734 1.00 93.31 107 GLU A C 1
ATOM 839 O O . GLU A 1 107 ? -1.192 2.574 21.151 1.00 93.31 107 GLU A O 1
ATOM 844 N N . GLY A 1 108 ? -3.166 2.856 22.179 1.00 84.19 108 GLY A N 1
ATOM 845 C CA . GLY A 1 108 ? -3.204 4.310 22.041 1.00 84.19 108 GLY A CA 1
ATOM 846 C C . GLY A 1 108 ? -3.365 4.795 20.598 1.00 84.19 108 GLY A C 1
ATOM 847 O O . GLY A 1 108 ? -3.170 5.979 20.333 1.00 84.19 108 GLY A O 1
ATOM 848 N N . ARG A 1 109 ? -3.749 3.915 19.664 1.00 75.88 109 ARG A N 1
ATOM 849 C CA . ARG A 1 109 ? -4.015 4.250 18.259 1.00 75.88 109 ARG A CA 1
ATOM 850 C C . ARG A 1 109 ? -5.416 4.836 18.105 1.00 75.88 109 ARG A C 1
ATOM 852 O O . ARG A 1 109 ? -6.276 4.261 17.447 1.00 75.88 109 ARG A O 1
ATOM 859 N N . ARG A 1 110 ? -5.682 5.981 18.731 1.00 68.00 110 ARG A N 1
ATOM 860 C CA . ARG A 1 110 ? -6.952 6.686 18.517 1.00 68.00 110 ARG A CA 1
ATOM 861 C C . A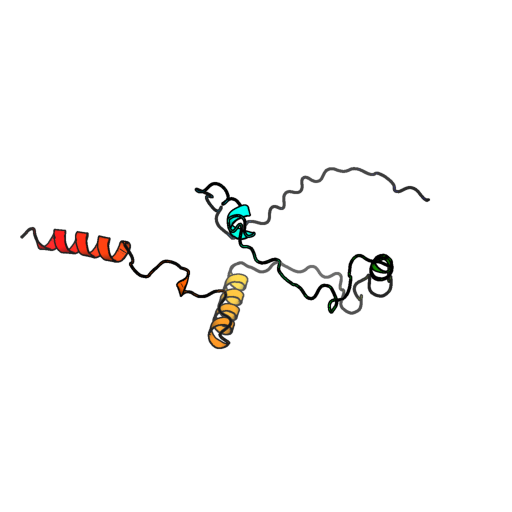RG A 1 110 ? -6.898 7.431 17.184 1.00 68.00 110 ARG A C 1
ATOM 863 O O . ARG A 1 110 ? -5.962 8.184 16.935 1.00 68.00 110 ARG A O 1
ATOM 870 N N . ARG A 1 111 ? -7.902 7.228 16.323 1.00 62.50 111 ARG A N 1
ATOM 871 C CA . ARG A 1 111 ? -8.116 8.072 15.140 1.00 62.50 111 ARG A CA 1
ATOM 872 C C . ARG A 1 111 ? -8.622 9.441 15.614 1.00 62.50 111 ARG A C 1
ATOM 874 O O . ARG A 1 111 ? -9.805 9.576 15.902 1.00 62.50 111 ARG A O 1
ATOM 881 N N . GLY A 1 112 ? -7.725 10.422 15.693 1.00 60.03 112 GLY A N 1
ATOM 882 C CA . GLY A 1 112 ? -8.050 11.834 15.921 1.00 60.03 112 GLY A CA 1
ATOM 883 C C . GLY A 1 112 ? -8.175 12.260 17.387 1.00 60.03 112 GLY A C 1
ATOM 884 O O . GLY A 1 112 ? -8.612 11.500 18.256 1.00 60.03 112 GLY A O 1
ATOM 885 N N . ASP A 1 113 ? -7.785 13.511 17.642 1.00 55.16 113 ASP A N 1
ATOM 886 C CA . ASP A 1 113 ? -7.952 14.189 18.923 1.00 55.16 113 ASP A CA 1
ATOM 887 C C . ASP A 1 113 ? -9.438 14.411 19.207 1.00 55.16 113 ASP A C 1
ATOM 889 O O . ASP A 1 113 ? -10.143 15.142 18.511 1.00 55.16 113 ASP A O 1
ATOM 893 N N . ARG A 1 114 ? -9.920 13.784 20.280 1.00 55.41 114 ARG A N 1
ATOM 894 C CA . ARG A 1 114 ? -11.300 13.912 20.764 1.00 55.41 114 ARG A CA 1
ATOM 895 C C . ARG A 1 114 ? -11.657 15.354 21.174 1.00 55.41 114 ARG A C 1
ATOM 897 O O . ARG A 1 114 ? -12.838 15.657 21.308 1.00 55.41 114 ARG A O 1
ATOM 904 N N . ASP A 1 115 ? -10.659 16.225 21.318 1.00 55.66 115 ASP A N 1
ATOM 905 C CA . ASP A 1 115 ? -10.818 17.655 21.611 1.00 55.66 115 ASP A CA 1
ATOM 906 C C . ASP A 1 115 ? -11.353 18.474 20.423 1.00 55.66 115 ASP A C 1
ATOM 908 O O . ASP A 1 115 ? -11.827 19.591 20.618 1.00 55.66 115 ASP A O 1
ATOM 912 N N . LEU A 1 116 ? -11.349 17.923 19.203 1.00 58.28 116 LEU A N 1
ATOM 913 C CA . LEU A 1 116 ? -11.939 18.572 18.024 1.00 58.28 116 LEU A CA 1
ATOM 914 C C . LEU A 1 116 ? -13.446 18.299 17.878 1.00 58.28 116 LEU A C 1
ATOM 916 O O . LEU A 1 116 ? -14.118 18.935 17.067 1.00 58.28 116 LEU A O 1
ATOM 920 N N . LEU A 1 117 ? -14.007 17.378 18.669 1.00 59.28 117 LEU A N 1
ATOM 921 C CA . LEU A 1 117 ? -15.430 17.049 18.633 1.00 59.28 117 LEU A CA 1
ATOM 922 C C . LEU A 1 117 ? -16.206 17.951 19.604 1.00 59.28 117 LEU A C 1
ATOM 924 O O . LEU A 1 117 ? -16.678 17.500 20.642 1.00 59.28 117 LEU A O 1
ATOM 928 N N . TYR A 1 118 ? -16.342 19.223 19.225 1.00 50.03 118 TYR A N 1
ATOM 929 C CA . TYR A 1 118 ? -17.110 20.274 19.901 1.00 50.03 118 TYR A CA 1
ATOM 930 C C . TYR A 1 118 ? -16.630 20.649 21.312 1.00 50.03 118 TYR A C 1
ATOM 932 O O . TYR A 1 118 ? -16.674 19.862 22.255 1.00 50.03 118 TYR A O 1
ATOM 940 N N . GLY A 1 119 ? -16.277 21.931 21.476 1.00 45.09 119 GLY A N 1
ATOM 941 C CA . GLY A 1 119 ? -16.042 22.557 22.775 1.00 45.09 119 GLY A CA 1
ATOM 942 C C . GLY A 1 119 ? -17.112 22.133 23.777 1.00 45.09 119 GLY A C 1
ATOM 943 O O . GLY A 1 119 ? -18.311 22.299 23.543 1.00 45.09 119 GLY A O 1
ATOM 944 N N . THR A 1 120 ? -16.658 21.524 24.867 1.00 52.84 120 THR A N 1
ATOM 945 C CA . THR A 1 120 ? -17.468 20.879 25.896 1.00 52.84 120 THR A CA 1
ATOM 946 C C . THR A 1 120 ? -18.386 21.884 26.588 1.00 52.84 120 THR A C 1
ATOM 948 O O . THR A 1 120 ? -18.097 22.386 27.671 1.00 52.84 120 THR A O 1
ATOM 951 N N . ARG A 1 121 ? -19.525 22.167 25.963 1.00 50.31 121 ARG A N 1
ATOM 952 C CA . ARG A 1 121 ? -20.733 22.660 26.611 1.00 50.31 121 ARG A CA 1
ATOM 953 C C . ARG A 1 121 ? -21.914 22.002 25.919 1.00 50.31 121 ARG A C 1
ATOM 955 O O . ARG A 1 121 ? -22.415 22.466 24.895 1.00 50.31 121 ARG A O 1
ATOM 962 N N . SER A 1 122 ? -22.290 20.845 26.454 1.00 57.41 122 SER A N 1
ATOM 963 C CA . SER A 1 122 ? -23.445 20.085 25.998 1.00 57.41 122 SER A CA 1
ATOM 964 C C . SER A 1 122 ? -24.700 20.930 26.209 1.00 57.41 122 SER A C 1
ATOM 966 O O . SER A 1 122 ? -25.215 21.005 27.319 1.00 57.41 122 SER A O 1
ATOM 968 N N . LYS A 1 123 ? -25.216 21.550 25.139 1.00 56.78 123 LYS A N 1
ATOM 969 C CA . LYS A 1 123 ? -26.520 22.241 25.157 1.00 56.78 123 LYS A CA 1
ATOM 970 C C . LYS A 1 123 ? -27.663 21.302 25.562 1.00 56.78 123 LYS A C 1
ATOM 972 O O . LYS A 1 123 ? -28.715 21.755 25.987 1.00 56.78 123 LYS A O 1
ATOM 977 N N . PHE A 1 124 ? -27.445 19.991 25.447 1.00 54.81 124 PHE A N 1
ATOM 978 C CA . PHE A 1 124 ? -28.366 18.971 25.929 1.00 54.81 124 PHE A CA 1
ATOM 979 C C . PHE A 1 124 ? -28.404 18.896 27.463 1.00 54.81 124 PHE A C 1
ATOM 981 O O . PHE A 1 124 ? -29.472 18.685 28.022 1.00 54.81 124 PHE A O 1
ATOM 988 N N . ALA A 1 125 ? -27.273 19.106 28.149 1.00 60.97 125 ALA A N 1
ATOM 989 C CA . ALA A 1 125 ? -27.256 19.202 29.609 1.00 60.97 125 ALA A CA 1
ATOM 990 C C . ALA A 1 125 ? -27.954 20.489 30.081 1.00 60.97 125 ALA A C 1
ATOM 992 O O . ALA A 1 125 ? -28.831 20.398 30.933 1.00 60.97 125 ALA A O 1
ATOM 993 N N . ASP A 1 126 ? -27.663 21.631 29.441 1.00 61.91 126 ASP A N 1
ATOM 994 C CA . ASP A 1 126 ? -28.325 22.915 29.736 1.00 61.91 126 ASP A CA 1
ATOM 995 C C . ASP A 1 126 ? -29.860 22.822 29.510 1.00 61.91 126 ASP A C 1
ATOM 997 O O . ASP A 1 126 ? -30.638 23.314 30.321 1.00 61.91 126 ASP A O 1
ATOM 1001 N N . PHE A 1 127 ? -30.320 22.121 28.460 1.00 61.72 127 PHE A N 1
ATOM 1002 C CA . PHE A 1 127 ? -31.753 21.913 28.181 1.00 61.72 127 PHE A CA 1
ATOM 1003 C C . PHE A 1 127 ? -32.450 20.993 29.196 1.00 61.72 127 PHE A C 1
ATOM 1005 O O . PHE A 1 127 ? -33.597 21.230 29.573 1.00 61.72 127 PHE A O 1
ATOM 1012 N N . VAL A 1 128 ? -31.782 19.923 29.638 1.00 69.62 128 VAL A N 1
ATOM 1013 C CA . VAL A 1 128 ? -32.349 19.009 30.643 1.00 69.62 128 VAL A CA 1
ATOM 1014 C C . VAL A 1 128 ? -32.429 19.689 32.010 1.00 69.62 128 VAL A C 1
ATOM 1016 O O . VAL A 1 128 ? -33.400 19.466 32.728 1.00 69.62 128 VAL A O 1
ATOM 1019 N N . GLU A 1 129 ? -31.463 20.539 32.355 1.00 61.66 129 GLU A N 1
ATOM 1020 C CA . GLU A 1 129 ? -31.467 21.305 33.605 1.00 61.66 129 GLU A CA 1
ATOM 1021 C C . GLU A 1 129 ? -32.591 22.357 33.613 1.00 61.66 129 GLU A C 1
ATOM 1023 O O . GLU A 1 129 ? -33.370 22.388 34.560 1.00 61.66 129 GLU A O 1
ATOM 1028 N N . GLU A 1 130 ? -32.801 23.088 32.510 1.00 66.44 130 GLU A N 1
ATOM 1029 C CA . GLU A 1 130 ? -33.921 24.036 32.356 1.00 66.44 130 GLU A CA 1
ATOM 1030 C C . GLU A 1 130 ? -35.295 23.353 32.498 1.00 66.44 130 GLU A C 1
ATOM 1032 O O . GLU A 1 130 ? -36.183 23.833 33.208 1.00 66.44 130 GLU A O 1
ATOM 1037 N N . VAL A 1 131 ? -35.482 22.192 31.858 1.00 71.56 131 VAL A N 1
ATOM 1038 C CA . VAL A 1 131 ? -36.746 21.444 31.943 1.00 71.56 131 VAL A CA 1
ATOM 1039 C C . VAL A 1 131 ? -36.976 20.900 33.355 1.00 71.56 131 VAL A C 1
ATOM 1041 O O . VAL A 1 131 ? -38.103 20.950 33.851 1.00 71.56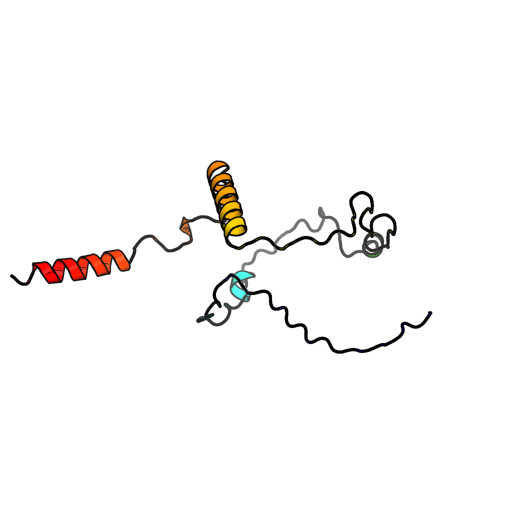 131 VAL A O 1
ATOM 1044 N N . VAL A 1 132 ? -35.934 20.407 34.026 1.00 71.75 132 VAL A N 1
ATOM 1045 C CA . VAL A 1 132 ? -36.041 19.883 35.394 1.00 71.75 132 VAL A CA 1
ATOM 1046 C C . VAL A 1 132 ? -36.282 21.001 36.414 1.00 71.75 132 VAL A C 1
ATOM 1048 O O . VAL A 1 132 ? -37.114 20.817 37.302 1.00 71.75 132 VAL A O 1
ATOM 1051 N N . GLU A 1 133 ? -35.640 22.161 36.278 1.00 66.50 133 GLU A N 1
ATOM 1052 C CA . GLU A 1 133 ? -35.870 23.321 37.151 1.00 66.50 133 GLU A CA 1
ATOM 1053 C C . GLU A 1 133 ? -37.284 23.889 36.967 1.00 66.50 133 GLU A C 1
ATOM 1055 O O . GLU A 1 133 ? -37.991 24.115 37.951 1.00 66.50 133 GLU A O 1
ATOM 1060 N N . SER A 1 134 ? -37.768 23.987 35.722 1.00 68.44 134 SER A N 1
ATOM 1061 C CA . SER A 1 134 ? -39.136 24.451 35.431 1.00 68.44 134 SER A CA 1
ATOM 1062 C C . SER A 1 134 ? -40.231 23.546 36.019 1.00 68.44 134 SER A C 1
ATOM 1064 O O . SER A 1 134 ? -41.343 23.999 36.304 1.00 68.44 134 SER A O 1
ATOM 1066 N N . PHE A 1 135 ? -39.924 22.260 36.217 1.00 67.38 135 PHE A N 1
ATOM 1067 C CA . PHE A 1 135 ? -40.838 21.281 36.798 1.00 67.38 135 PHE A CA 1
ATOM 1068 C C . PHE A 1 135 ? -40.916 21.371 38.331 1.00 67.38 135 PHE A C 1
ATOM 1070 O O . PHE A 1 135 ? -41.945 21.017 38.901 1.00 67.38 135 PHE A O 1
ATOM 1077 N N . TRP A 1 136 ? -39.869 21.870 38.996 1.00 64.94 136 TRP A N 1
ATOM 1078 C CA . TRP A 1 136 ? -39.808 22.005 40.459 1.00 64.94 136 TRP A CA 1
ATOM 1079 C C . TRP A 1 136 ? -40.191 23.398 40.986 1.00 64.94 136 TRP A C 1
ATOM 1081 O O . TRP A 1 136 ? -40.438 23.535 42.180 1.00 64.94 136 TRP A O 1
ATOM 1091 N N . GLU A 1 137 ? -40.295 24.417 40.130 1.00 59.81 137 GLU A N 1
ATOM 1092 C CA . GLU A 1 137 ? -40.753 25.771 40.504 1.00 59.81 137 GLU A CA 1
ATOM 1093 C C . GLU A 1 137 ? -42.286 25.954 40.481 1.00 59.81 137 GLU A C 1
ATOM 1095 O O . GLU A 1 137 ? -42.791 27.036 40.781 1.00 59.81 137 GLU A O 1
ATOM 1100 N N . ASN A 1 138 ? -43.041 24.905 40.139 1.00 54.09 138 ASN A N 1
ATOM 1101 C CA . ASN A 1 138 ? -44.498 24.936 39.969 1.00 54.09 138 ASN A CA 1
ATOM 1102 C C . ASN A 1 138 ? -45.263 24.180 41.081 1.00 54.09 138 ASN A C 1
ATOM 1104 O O . ASN A 1 138 ? -46.258 23.505 40.800 1.00 54.09 138 ASN A O 1
ATOM 1108 N N . GLU A 1 139 ? -44.819 24.305 42.338 1.00 50.81 139 GLU A N 1
ATOM 1109 C CA . GLU A 1 139 ? -45.571 23.885 43.539 1.00 50.81 139 GLU A CA 1
ATOM 1110 C C . GLU A 1 139 ? -45.671 25.000 44.594 1.00 50.81 139 GLU A C 1
ATOM 1112 O O . GLU A 1 139 ? -44.621 25.533 45.022 1.00 50.81 139 GLU A O 1
#

Sequence (139 aa):
MPDSPVSGSQEPRSQLGVMTSPPRELDEPFEDEAELIGGADDNAQPIDEEEGDGEELFGDNMEADYRPNPVLDRYDDRDLDDEDYDNIDVADRLAAEMALQERDEREGRRRGDRDLLYGTRSKFADFVEEVVESFWENE

pLDDT: mean 72.8, std 18.25, range [41.81, 97.56]

Radius of gyration: 28.21 Å; chains: 1; bounding box: 64×61×77 Å

InterPro domains:
  IPR061506 MCM2, N-terminal [PF12619] (33-114)

Organism: NCBI:txid355587

Foldseek 3Di:
DDDDDDDDDDDPPPPPPPPPDDPPPCVDDPDPCCVVVPNPDPPPPPPVPVPPPDDDCPDPCVVVVVDDDPVPVDDDCPPDDPDDDDDDDPVRVVVVVVVVVVVCVVVVVDDDDPCVVDDPDPVVVVVVVVVVVVVVVPD

Secondary structure (DSSP, 8-state):
-PPPPP-------------SSPP----SPPP-HHHHTTTT-TT-------TTTS--TTSTTGGGTT---TTTSS--STT------PPPPHHHHHHHHHHHHHHHHHTT--SS-GGGS--S--HHHHHHHHHHHHHHS--